Protein AF-A0A2G6AV34-F1 (afdb_monomer_lite)

Structure (mmCIF, N/CA/C/O backbone):
data_AF-A0A2G6AV34-F1
#
_entry.id   AF-A0A2G6AV34-F1
#
loop_
_atom_site.group_PDB
_atom_site.id
_atom_site.type_symbol
_atom_site.label_atom_id
_atom_site.label_alt_id
_atom_site.label_comp_id
_atom_site.label_asym_id
_atom_site.label_entity_id
_atom_site.label_seq_id
_atom_site.pdbx_PDB_ins_code
_atom_site.Cartn_x
_atom_site.Cartn_y
_atom_site.Cartn_z
_atom_site.occupancy
_atom_site.B_iso_or_equiv
_atom_site.auth_seq_id
_atom_site.auth_comp_id
_atom_site.auth_asym_id
_atom_site.auth_atom_id
_atom_site.pdbx_PDB_model_num
ATOM 1 N N . MET A 1 1 ? -9.866 -8.003 13.523 1.00 79.81 1 MET A N 1
ATOM 2 C CA . MET A 1 1 ? -8.906 -7.618 12.464 1.00 79.81 1 MET A CA 1
ATOM 3 C C . MET A 1 1 ? -9.581 -6.581 11.592 1.00 79.81 1 MET A C 1
ATOM 5 O O . MET A 1 1 ? -10.802 -6.598 11.537 1.00 79.81 1 MET A O 1
ATOM 9 N N . ASN A 1 2 ? -8.828 -5.674 10.974 1.00 81.38 2 ASN A N 1
ATOM 10 C CA . ASN A 1 2 ? -9.374 -4.753 9.981 1.00 81.38 2 ASN A CA 1
ATOM 11 C C . ASN A 1 2 ? -8.941 -5.218 8.590 1.00 81.38 2 ASN A C 1
ATOM 13 O O . ASN A 1 2 ? -7.764 -5.524 8.381 1.00 81.38 2 ASN A O 1
ATOM 17 N N . HIS A 1 3 ? -9.901 -5.259 7.675 1.00 86.50 3 HIS A N 1
ATOM 18 C CA . HIS A 1 3 ? -9.728 -5.737 6.312 1.00 86.50 3 HIS A CA 1
ATOM 19 C C . HIS A 1 3 ? -9.776 -4.541 5.364 1.00 86.50 3 HIS A C 1
ATOM 21 O O . HIS A 1 3 ? -10.640 -3.672 5.502 1.00 86.50 3 HIS A O 1
ATOM 27 N N . PHE A 1 4 ? -8.837 -4.473 4.426 1.00 87.81 4 PHE A N 1
ATOM 28 C CA . PHE A 1 4 ? -8.720 -3.349 3.507 1.00 87.81 4 PHE A CA 1
ATOM 29 C C . PHE A 1 4 ? -8.510 -3.826 2.081 1.00 87.81 4 PHE A C 1
ATOM 31 O O . PHE A 1 4 ? -7.733 -4.744 1.816 1.00 87.81 4 PHE A O 1
ATOM 38 N N . TYR A 1 5 ? -9.167 -3.134 1.161 1.00 90.44 5 TYR A N 1
ATOM 39 C CA . TYR A 1 5 ? -8.865 -3.201 -0.255 1.00 90.44 5 TYR A CA 1
ATOM 40 C C . TYR A 1 5 ? -7.994 -2.009 -0.642 1.00 90.44 5 TYR A C 1
ATOM 42 O O . TYR A 1 5 ? -8.332 -0.867 -0.326 1.00 90.44 5 TYR A O 1
ATOM 50 N N . VAL A 1 6 ? -6.880 -2.267 -1.325 1.00 90.19 6 VAL A N 1
ATOM 51 C CA . VAL A 1 6 ? -5.920 -1.235 -1.722 1.00 90.19 6 VAL A CA 1
ATOM 52 C C . VAL A 1 6 ? -5.626 -1.331 -3.211 1.00 90.19 6 VAL A C 1
ATOM 54 O O . VAL A 1 6 ? -5.235 -2.385 -3.705 1.00 90.19 6 VAL A O 1
ATOM 57 N N . SER A 1 7 ? -5.766 -0.216 -3.927 1.00 90.38 7 SER A N 1
ATOM 58 C CA . SER A 1 7 ? -5.281 -0.086 -5.305 1.00 90.38 7 SER A CA 1
ATOM 59 C C . SER A 1 7 ? -3.962 0.676 -5.327 1.0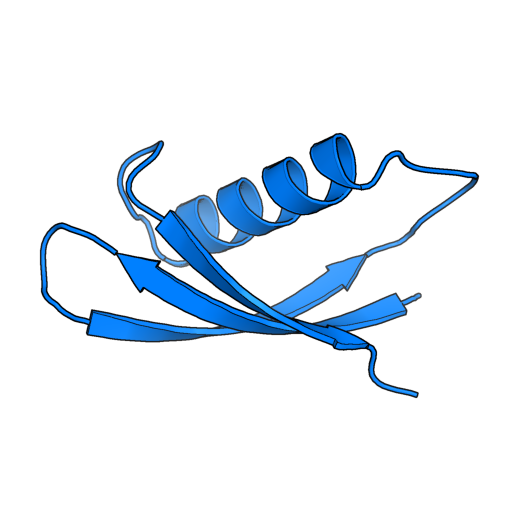0 90.38 7 SER A C 1
ATOM 61 O O . SER A 1 7 ? -3.844 1.723 -4.681 1.00 90.38 7 SER A O 1
ATOM 63 N N . TYR A 1 8 ? -2.995 0.190 -6.097 1.00 89.00 8 TYR A N 1
ATOM 64 C CA . TYR A 1 8 ? -1.658 0.768 -6.181 1.00 89.00 8 TYR A CA 1
ATOM 65 C C . TYR A 1 8 ? -1.108 0.742 -7.611 1.00 89.00 8 TYR A C 1
ATOM 67 O O . TYR A 1 8 ? -1.572 -0.012 -8.469 1.00 89.00 8 TYR A O 1
ATOM 75 N N . ALA A 1 9 ? -0.104 1.576 -7.859 1.00 87.56 9 ALA A N 1
ATOM 76 C CA . ALA A 1 9 ? 0.698 1.597 -9.076 1.00 87.56 9 ALA A CA 1
ATOM 77 C C . ALA A 1 9 ? 2.179 1.409 -8.731 1.00 87.56 9 ALA A C 1
ATOM 79 O O . ALA A 1 9 ? 2.593 1.722 -7.613 1.00 87.56 9 ALA A O 1
ATOM 80 N N . TYR A 1 10 ? 2.973 0.923 -9.685 1.00 85.12 10 TYR A N 1
ATOM 81 C CA . TYR A 1 10 ? 4.429 0.882 -9.552 1.00 85.12 10 TYR A CA 1
ATOM 82 C C . TYR A 1 10 ? 5.162 1.312 -10.826 1.00 85.12 10 TYR A C 1
ATOM 84 O O . TYR A 1 10 ? 4.715 1.035 -11.945 1.00 85.12 10 TYR A O 1
ATOM 92 N N . SER A 1 11 ? 6.270 2.035 -10.627 1.00 69.50 11 SER A N 1
ATOM 93 C CA . SER A 1 11 ? 6.988 2.836 -11.634 1.00 69.50 11 SER A CA 1
ATOM 94 C C . SER A 1 11 ? 7.530 2.035 -12.810 1.00 69.50 11 SER A C 1
ATOM 96 O O . SER A 1 11 ? 7.520 2.515 -13.941 1.00 69.50 11 SER A O 1
ATOM 98 N N . ASP A 1 12 ? 7.961 0.803 -12.567 1.00 63.47 12 ASP A N 1
ATOM 99 C CA . ASP A 1 12 ? 8.831 0.124 -13.525 1.00 63.47 12 ASP A CA 1
ATOM 100 C C . ASP A 1 12 ? 8.057 -0.550 -14.668 1.00 63.47 12 ASP A C 1
ATOM 102 O O . ASP A 1 12 ? 8.669 -1.050 -15.609 1.00 63.47 12 ASP A O 1
ATOM 106 N N . MET A 1 13 ? 6.713 -0.568 -14.625 1.00 54.12 13 MET A N 1
ATOM 107 C CA . MET A 1 13 ? 5.908 -1.264 -15.642 1.00 54.12 13 MET A CA 1
ATOM 108 C C . MET A 1 13 ? 4.579 -0.605 -16.066 1.00 54.12 13 MET A C 1
ATOM 110 O O . MET A 1 13 ? 3.873 -1.219 -16.861 1.00 54.12 13 MET A O 1
ATOM 114 N N . VAL A 1 14 ? 4.193 0.589 -15.585 1.00 63.09 14 VAL A N 1
ATOM 115 C CA . VAL A 1 14 ? 2.827 1.150 -15.814 1.00 63.09 14 VAL A CA 1
ATOM 116 C C . VAL A 1 14 ? 1.751 0.095 -15.501 1.00 63.09 14 VAL A C 1
ATOM 118 O O . VAL A 1 14 ? 0.816 -0.155 -16.259 1.00 63.09 14 VAL A O 1
ATOM 121 N N . LYS A 1 15 ? 1.935 -0.629 -14.396 1.00 71.75 15 LYS A N 1
ATOM 122 C CA . LYS A 1 15 ? 1.025 -1.697 -13.986 1.00 71.75 15 LYS A CA 1
ATOM 123 C C . LYS A 1 15 ? 0.227 -1.238 -12.780 1.00 71.75 15 LYS A C 1
ATOM 125 O O . LYS A 1 15 ? 0.782 -0.750 -11.796 1.00 71.75 15 LYS A O 1
ATOM 130 N N . HIS A 1 16 ? -1.082 -1.425 -12.879 1.00 79.06 16 HIS A N 1
ATOM 131 C CA . HIS A 1 16 ? -2.011 -1.259 -11.773 1.00 79.06 16 HIS A CA 1
ATOM 132 C C . HIS A 1 16 ? -2.174 -2.600 -11.063 1.00 79.06 16 HIS A C 1
ATOM 134 O O . HIS A 1 16 ? -2.337 -3.638 -11.708 1.00 79.06 16 HIS A O 1
ATOM 140 N N . GLY A 1 17 ? -2.093 -2.573 -9.738 1.00 80.75 17 GLY A N 1
ATOM 141 C CA . GLY A 1 17 ? -2.290 -3.730 -8.882 1.00 80.75 17 GLY A CA 1
ATOM 142 C C . GLY A 1 17 ? -3.374 -3.474 -7.845 1.00 80.75 17 GLY A C 1
ATOM 143 O O . GLY A 1 17 ? -3.654 -2.332 -7.471 1.00 80.75 17 GLY A O 1
ATOM 144 N N . TYR A 1 18 ? -3.968 -4.564 -7.375 1.00 83.75 18 TYR A N 1
ATOM 145 C CA . TYR A 1 18 ? -4.928 -4.558 -6.283 1.00 83.75 18 TYR A CA 1
ATOM 146 C C . TYR A 1 18 ? -4.446 -5.531 -5.213 1.00 83.75 18 TYR A C 1
ATOM 148 O O . TYR A 1 18 ? -4.096 -6.670 -5.521 1.00 83.75 18 TYR A O 1
ATOM 156 N N . GLY A 1 19 ? -4.392 -5.066 -3.970 1.00 80.56 19 GLY A N 1
ATOM 157 C CA . GLY A 1 19 ? -3.956 -5.835 -2.814 1.00 80.56 19 GLY A CA 1
ATOM 158 C C . GLY A 1 19 ? -5.057 -5.884 -1.766 1.00 80.56 19 GLY A C 1
ATOM 159 O O . GLY A 1 19 ? -5.669 -4.865 -1.448 1.00 80.56 19 GLY A O 1
ATOM 160 N N . TYR A 1 20 ? -5.298 -7.073 -1.227 1.00 84.62 20 TYR A N 1
ATOM 161 C CA . TYR A 1 20 ? -6.103 -7.247 -0.027 1.00 84.62 20 TYR A CA 1
ATOM 162 C C . TYR A 1 20 ? -5.166 -7.331 1.174 1.00 84.62 20 TYR A C 1
ATOM 164 O O . TYR A 1 20 ? -4.230 -8.131 1.176 1.00 84.62 20 TYR A O 1
ATOM 172 N N . LEU A 1 21 ? -5.397 -6.480 2.170 1.00 83.94 21 LEU A N 1
ATOM 173 C CA . LEU A 1 21 ? -4.521 -6.342 3.325 1.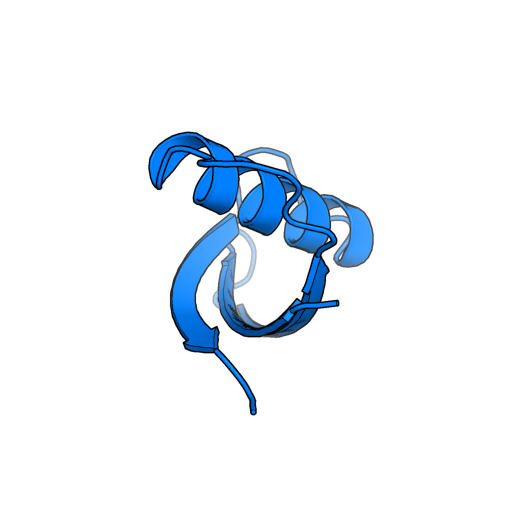00 83.94 21 LEU A CA 1
ATOM 174 C C . LEU A 1 21 ? -5.301 -6.520 4.623 1.00 83.94 21 LEU A C 1
ATOM 176 O O . LEU A 1 21 ? -6.362 -5.926 4.822 1.00 83.94 21 LEU A O 1
ATOM 180 N N . GLU A 1 22 ? -4.726 -7.307 5.529 1.00 84.19 22 GLU A N 1
ATOM 181 C CA . GLU A 1 22 ? -5.259 -7.525 6.869 1.00 84.19 22 GLU A CA 1
ATOM 182 C C . GLU A 1 22 ?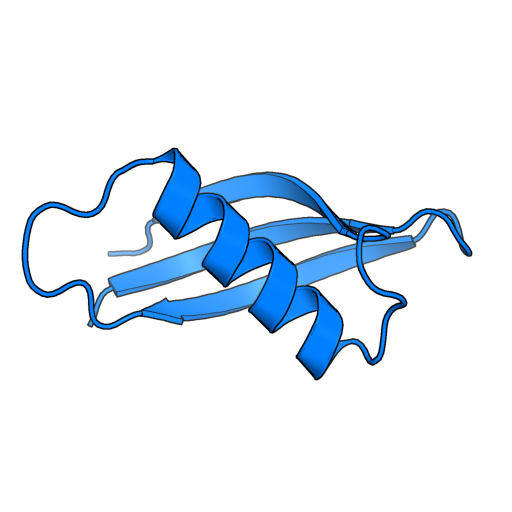 -4.309 -6.931 7.903 1.00 84.19 22 GLU A C 1
ATOM 184 O O . GLU A 1 22 ? -3.138 -7.307 7.994 1.00 84.19 22 GLU A O 1
ATOM 189 N N . PHE A 1 23 ? -4.824 -6.008 8.714 1.00 76.81 23 PHE A N 1
ATOM 190 C CA . PHE A 1 23 ? -4.057 -5.394 9.791 1.00 76.81 23 PHE A CA 1
ATOM 191 C C . PHE A 1 23 ? -4.744 -5.607 11.138 1.00 76.81 23 PHE A C 1
ATOM 193 O O . PHE A 1 23 ? -5.940 -5.355 11.322 1.00 76.81 23 PHE A O 1
ATOM 200 N N . LYS A 1 24 ? -3.950 -6.004 12.133 1.00 74.88 24 LYS A N 1
ATOM 201 C CA . LYS A 1 24 ? -4.279 -5.760 13.538 1.00 74.88 24 LYS A CA 1
ATOM 202 C C . LYS A 1 24 ? -3.816 -4.344 13.871 1.00 74.88 24 LYS A C 1
ATOM 204 O O . LYS A 1 24 ? -2.620 -4.093 13.989 1.00 74.88 24 LYS A O 1
ATOM 209 N N . THR A 1 25 ? -4.754 -3.408 13.951 1.00 68.12 25 THR A N 1
ATOM 210 C CA . THR A 1 25 ? -4.493 -2.069 14.490 1.00 68.12 25 THR A CA 1
ATOM 211 C C . THR A 1 25 ? -4.854 -2.102 15.971 1.00 68.12 25 THR A C 1
ATOM 213 O O . THR A 1 25 ? -6.032 -2.067 16.322 1.00 68.12 25 THR A O 1
ATOM 216 N N . GLU A 1 26 ? -3.853 -2.250 16.833 1.00 62.09 26 GLU A N 1
ATOM 217 C CA . GLU A 1 26 ? -4.003 -2.061 18.276 1.00 62.09 26 GLU A CA 1
ATOM 218 C C . GLU A 1 26 ? -3.614 -0.607 18.588 1.00 62.09 26 GLU A C 1
ATOM 220 O O . GLU A 1 26 ? -2.486 -0.199 18.321 1.00 62.09 26 GLU A O 1
ATOM 225 N N . GLY A 1 27 ? -4.563 0.195 19.084 1.00 65.31 27 GLY A N 1
ATOM 226 C CA . GLY A 1 27 ? -4.352 1.616 19.399 1.00 65.31 27 GLY A CA 1
ATOM 227 C C . GLY A 1 27 ? -4.540 2.595 18.227 1.00 65.31 27 GLY A C 1
ATOM 228 O O . GLY A 1 27 ? -4.895 2.212 17.111 1.00 65.31 27 GLY A O 1
ATOM 229 N N . GLN A 1 28 ? -4.337 3.888 18.509 1.00 61.69 28 GLN A N 1
ATOM 230 C CA . GLN A 1 28 ? -4.338 4.955 17.503 1.00 61.69 28 GLN A CA 1
ATOM 231 C C . GLN A 1 28 ? -3.007 4.925 16.737 1.00 61.69 28 GLN A C 1
ATOM 233 O O . GLN A 1 28 ? -1.974 5.339 17.256 1.00 61.69 28 GLN A O 1
ATOM 238 N N . MET A 1 29 ? -3.025 4.398 15.514 1.00 71.94 29 MET A N 1
ATOM 239 C CA . MET A 1 29 ? -1.915 4.520 14.565 1.00 71.94 29 MET A CA 1
ATOM 240 C C . MET A 1 29 ? -2.097 5.817 13.773 1.00 71.94 29 MET A C 1
ATOM 242 O O . MET A 1 29 ? -3.223 6.129 13.390 1.00 71.94 29 MET A O 1
ATOM 246 N N . SER A 1 30 ? -1.020 6.567 13.532 1.00 78.06 30 SER A N 1
ATOM 247 C CA . SER A 1 30 ? -1.084 7.729 12.642 1.00 78.06 30 SER A CA 1
ATOM 248 C C . SER A 1 30 ? -1.331 7.290 11.197 1.00 78.06 30 SER A C 1
ATOM 250 O O . SER A 1 30 ? -0.881 6.219 10.776 1.00 78.06 30 SER A O 1
ATOM 252 N N . ASP A 1 31 ? -2.007 8.140 10.424 1.00 76.25 31 ASP A N 1
ATOM 253 C CA . ASP A 1 31 ? -2.305 7.875 9.011 1.00 76.25 31 ASP A CA 1
ATOM 254 C C . ASP A 1 31 ? -1.025 7.628 8.190 1.00 76.25 31 ASP A C 1
ATOM 256 O O . ASP A 1 31 ? -0.990 6.749 7.328 1.00 76.25 31 ASP A O 1
ATOM 260 N N . GLU A 1 32 ? 0.061 8.342 8.508 1.00 80.12 32 GLU A N 1
ATOM 261 C CA . GLU A 1 32 ? 1.378 8.173 7.881 1.00 80.12 32 GLU A CA 1
ATOM 262 C C . GLU A 1 32 ? 1.968 6.776 8.143 1.00 80.12 32 GLU A C 1
ATOM 264 O O . GLU A 1 32 ? 2.356 6.077 7.204 1.00 80.12 32 GLU A O 1
ATOM 269 N N . GLY A 1 33 ? 1.938 6.306 9.396 1.00 83.75 33 GLY A N 1
ATOM 270 C CA . GLY A 1 33 ? 2.450 4.980 9.759 1.00 83.75 33 GLY A CA 1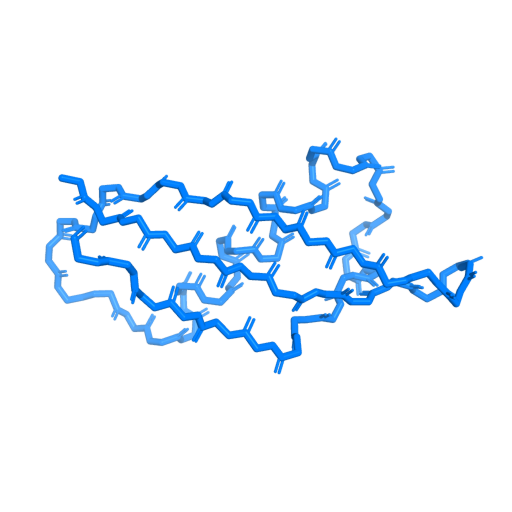
ATOM 271 C C . GLY A 1 33 ? 1.625 3.829 9.172 1.00 83.75 33 GLY A C 1
ATOM 272 O O . GLY A 1 33 ? 2.166 2.766 8.851 1.00 83.75 33 GLY A O 1
ATOM 273 N N . PHE A 1 34 ? 0.319 4.037 8.987 1.00 84.69 34 PHE A N 1
ATOM 274 C CA . PHE A 1 34 ? -0.537 3.087 8.281 1.00 84.69 34 PHE A CA 1
ATOM 275 C C . PHE A 1 34 ? -0.163 2.994 6.794 1.00 84.69 34 PHE A C 1
ATOM 277 O O . PHE A 1 34 ? 0.027 1.888 6.279 1.00 84.69 34 PHE A O 1
ATOM 284 N N . MET A 1 35 ? 0.011 4.134 6.121 1.00 84.12 35 MET A N 1
ATOM 285 C CA . MET A 1 35 ? 0.383 4.184 4.703 1.00 84.12 35 MET A CA 1
ATOM 286 C C . MET A 1 35 ? 1.735 3.523 4.420 1.00 84.12 35 MET A C 1
ATOM 288 O O . MET A 1 35 ? 1.857 2.776 3.447 1.00 84.12 35 MET A O 1
ATOM 292 N N . ASP A 1 36 ? 2.732 3.722 5.281 1.00 88.00 36 ASP A N 1
ATOM 293 C CA . ASP A 1 36 ? 4.044 3.081 5.127 1.00 88.00 36 ASP A CA 1
ATOM 294 C C . ASP A 1 36 ? 3.974 1.561 5.266 1.00 88.00 36 ASP A C 1
ATOM 296 O O . ASP A 1 36 ? 4.570 0.826 4.474 1.00 88.00 36 ASP A O 1
ATOM 300 N N . ARG A 1 37 ? 3.174 1.060 6.215 1.00 87.19 37 ARG A N 1
ATOM 301 C CA . ARG A 1 37 ? 2.909 -0.380 6.340 1.00 87.19 37 ARG A CA 1
ATOM 302 C C . ARG A 1 37 ? 2.232 -0.952 5.100 1.00 87.19 37 ARG A C 1
ATOM 304 O O . ARG A 1 37 ? 2.597 -2.046 4.671 1.00 87.19 37 ARG A O 1
ATOM 311 N N . VAL A 1 38 ? 1.263 -0.234 4.534 1.00 88.75 38 VAL A N 1
ATOM 312 C CA . VAL A 1 38 ? 0.567 -0.631 3.303 1.00 88.75 38 VAL A CA 1
ATOM 313 C C . VAL A 1 38 ? 1.551 -0.717 2.134 1.00 88.75 38 VAL A C 1
ATOM 315 O O . VAL A 1 38 ? 1.619 -1.759 1.481 1.00 88.75 38 VAL A O 1
ATOM 318 N N . ARG A 1 39 ? 2.355 0.333 1.906 1.00 88.56 39 ARG A N 1
ATOM 319 C CA . ARG A 1 39 ? 3.369 0.367 0.836 1.00 88.56 39 ARG A CA 1
ATOM 320 C C . ARG A 1 39 ? 4.358 -0.783 0.964 1.00 88.56 39 ARG A C 1
ATOM 322 O O . ARG A 1 39 ? 4.574 -1.499 -0.011 1.00 88.56 39 ARG A O 1
ATOM 329 N N . LYS A 1 40 ? 4.899 -0.994 2.167 1.00 88.25 40 LYS A N 1
ATOM 330 C CA . LYS A 1 40 ? 5.868 -2.059 2.434 1.00 88.25 40 LYS A CA 1
ATOM 331 C C . LYS A 1 40 ? 5.283 -3.444 2.167 1.00 88.25 40 LYS A C 1
ATOM 333 O O . LYS A 1 40 ? 5.898 -4.239 1.473 1.00 88.25 40 LYS A O 1
ATOM 338 N N . ASN A 1 41 ? 4.073 -3.718 2.655 1.00 88.75 41 ASN A N 1
ATOM 339 C CA . ASN A 1 41 ? 3.434 -5.019 2.459 1.00 88.75 41 ASN A CA 1
ATOM 340 C C . ASN A 1 41 ? 3.179 -5.323 0.970 1.00 88.75 41 ASN A C 1
ATOM 342 O O . ASN A 1 41 ? 3.440 -6.433 0.508 1.00 88.75 41 ASN A O 1
ATOM 346 N N . ILE A 1 42 ? 2.714 -4.326 0.210 1.00 87.94 42 ILE A N 1
ATOM 347 C CA . ILE A 1 42 ? 2.522 -4.447 -1.240 1.00 87.94 42 ILE A CA 1
ATOM 348 C C . ILE A 1 42 ? 3.862 -4.665 -1.953 1.00 87.94 42 ILE A C 1
ATOM 350 O O . ILE A 1 42 ? 3.950 -5.534 -2.822 1.00 87.94 42 ILE A O 1
ATOM 354 N N . GLY A 1 43 ? 4.891 -3.896 -1.585 1.00 87.31 43 GLY A N 1
ATOM 355 C CA . GLY A 1 43 ? 6.236 -4.018 -2.142 1.00 87.31 43 GLY A CA 1
ATOM 356 C C . GLY A 1 43 ? 6.826 -5.409 -1.918 1.00 87.31 43 GLY A C 1
ATOM 357 O O . GLY A 1 43 ? 7.218 -6.070 -2.880 1.00 87.31 43 GLY A O 1
ATOM 358 N N . ASP A 1 44 ? 6.780 -5.894 -0.676 1.00 87.25 44 ASP A N 1
ATOM 359 C CA . ASP A 1 44 ? 7.296 -7.205 -0.278 1.00 87.25 44 ASP A CA 1
ATOM 360 C C . ASP A 1 44 ? 6.567 -8.349 -1.013 1.00 87.25 44 ASP A C 1
ATOM 362 O O . ASP A 1 44 ? 7.209 -9.236 -1.581 1.00 87.25 44 ASP A O 1
ATOM 366 N N . ASN A 1 45 ? 5.228 -8.320 -1.071 1.00 83.62 45 ASN A N 1
ATOM 367 C CA . ASN A 1 45 ? 4.436 -9.355 -1.752 1.00 83.62 45 ASN A CA 1
ATOM 368 C C . ASN A 1 45 ? 4.600 -9.329 -3.274 1.00 83.62 45 ASN A C 1
ATOM 370 O O . ASN A 1 45 ? 4.680 -10.377 -3.918 1.00 83.62 45 ASN A O 1
ATOM 374 N N . GLY A 1 46 ? 4.652 -8.132 -3.858 1.00 79.75 46 GLY A N 1
ATOM 375 C CA . GLY A 1 46 ? 4.853 -7.948 -5.290 1.00 79.75 46 GLY A CA 1
ATOM 376 C C . GLY A 1 46 ? 6.301 -8.146 -5.738 1.00 79.75 46 GLY A C 1
ATOM 377 O O . GLY A 1 46 ? 6.550 -8.119 -6.942 1.00 79.75 46 GLY A O 1
ATOM 378 N N . LYS A 1 47 ? 7.243 -8.335 -4.797 1.00 85.25 47 LYS A N 1
ATOM 379 C CA . LYS A 1 47 ? 8.697 -8.299 -5.036 1.00 85.25 47 LYS A CA 1
ATOM 380 C C . LYS A 1 47 ? 9.105 -7.049 -5.821 1.00 85.25 47 LYS A C 1
ATOM 382 O O . LYS A 1 47 ? 9.892 -7.122 -6.764 1.00 85.25 47 LYS A O 1
ATOM 387 N N . LEU A 1 48 ? 8.503 -5.919 -5.464 1.00 83.00 48 LEU A N 1
ATOM 388 C CA . LEU A 1 48 ? 8.723 -4.634 -6.114 1.00 83.00 48 LEU A CA 1
ATOM 389 C C . LEU A 1 48 ? 9.884 -3.901 -5.428 1.00 83.00 48 LEU A C 1
ATOM 391 O O . LEU A 1 48 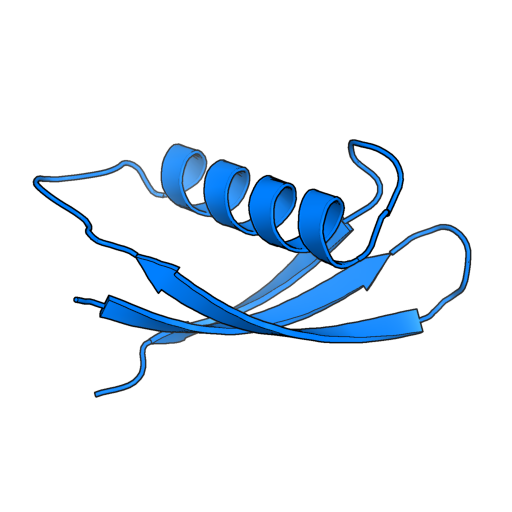? 10.075 -4.074 -4.222 1.00 83.00 48 LEU A O 1
ATOM 395 N N . PRO A 1 49 ? 10.651 -3.076 -6.160 1.00 82.69 49 PRO A N 1
ATOM 396 C CA . PRO A 1 49 ? 11.698 -2.258 -5.560 1.00 82.69 49 PRO A CA 1
ATOM 397 C C . PRO A 1 49 ? 11.151 -1.350 -4.458 1.00 82.69 49 PRO A C 1
ATOM 399 O O . PRO A 1 49 ? 10.017 -0.866 -4.542 1.00 82.69 49 PRO A O 1
ATOM 402 N N . ASP A 1 50 ? 11.967 -1.087 -3.442 1.00 80.88 50 ASP A N 1
ATOM 403 C CA . ASP A 1 50 ? 11.574 -0.179 -2.369 1.00 80.88 50 ASP A CA 1
ATOM 404 C C . ASP A 1 50 ? 11.278 1.225 -2.920 1.00 80.88 50 ASP A C 1
ATOM 406 O O . ASP A 1 50 ? 11.910 1.690 -3.869 1.00 80.88 50 ASP A O 1
ATOM 410 N N . GLY A 1 51 ? 10.253 1.875 -2.372 1.00 79.31 51 GLY A N 1
ATOM 411 C CA . GLY A 1 51 ? 9.769 3.175 -2.848 1.00 79.31 51 GLY A CA 1
ATOM 412 C C . GLY A 1 51 ? 9.078 3.179 -4.222 1.00 79.31 51 GLY A C 1
ATOM 413 O O . GLY A 1 51 ? 8.559 4.218 -4.621 1.00 79.31 51 GLY A O 1
ATOM 414 N N . SER A 1 52 ? 9.003 2.049 -4.940 1.00 84.88 52 SER A N 1
ATOM 415 C CA . SER A 1 52 ? 8.347 1.992 -6.262 1.00 84.88 52 SER A CA 1
ATOM 416 C C . SER A 1 52 ? 6.816 1.971 -6.194 1.00 84.88 52 SER A C 1
ATOM 418 O O . SER A 1 52 ? 6.156 2.193 -7.207 1.00 84.88 52 SER A O 1
ATOM 420 N N . VAL A 1 53 ? 6.235 1.710 -5.018 1.00 88.50 53 VAL A N 1
ATOM 421 C CA . VAL A 1 53 ? 4.787 1.557 -4.827 1.00 88.50 53 VAL A CA 1
ATOM 422 C C . VAL A 1 53 ? 4.131 2.894 -4.496 1.00 88.50 53 VAL A C 1
ATOM 424 O O . VAL A 1 53 ? 4.340 3.469 -3.429 1.00 88.50 53 VAL A O 1
ATOM 427 N N . THR A 1 54 ? 3.236 3.340 -5.374 1.00 88.69 54 THR A N 1
ATOM 428 C CA . THR A 1 54 ? 2.324 4.458 -5.114 1.00 88.69 54 THR A CA 1
ATOM 429 C C . THR A 1 54 ? 0.941 3.918 -4.768 1.00 88.69 54 THR A C 1
ATOM 431 O O . THR A 1 54 ? 0.293 3.277 -5.595 1.00 88.69 54 THR A O 1
ATOM 434 N N . VAL A 1 55 ? 0.466 4.181 -3.551 1.00 88.06 55 VAL A N 1
ATOM 435 C CA . VAL A 1 55 ? -0.906 3.844 -3.140 1.00 88.06 55 VAL A CA 1
ATOM 436 C C . VAL A 1 55 ? -1.866 4.884 -3.708 1.00 88.06 55 VAL A C 1
ATOM 438 O O . VAL A 1 55 ? -1.668 6.078 -3.502 1.00 88.06 55 VAL A O 1
ATOM 441 N N . LEU A 1 56 ? -2.900 4.431 -4.420 1.00 89.06 56 LEU A N 1
ATOM 442 C CA . LEU A 1 56 ? -3.876 5.304 -5.078 1.00 89.06 56 LEU A CA 1
ATOM 443 C C . LEU A 1 56 ? -5.162 5.458 -4.261 1.00 89.06 56 LEU A C 1
ATOM 445 O O . LEU A 1 56 ? -5.712 6.551 -4.180 1.00 89.06 56 LEU A O 1
ATOM 449 N N . ASN A 1 57 ? -5.658 4.362 -3.679 1.00 89.31 57 ASN A N 1
ATOM 450 C CA . ASN A 1 57 ? -6.903 4.350 -2.913 1.00 89.31 57 ASN A CA 1
ATOM 451 C C . ASN A 1 57 ? -6.894 3.222 -1.874 1.00 89.31 57 ASN A C 1
ATOM 453 O O . ASN A 1 57 ? -6.324 2.155 -2.125 1.00 89.31 57 ASN A O 1
ATOM 457 N N . ILE A 1 58 ? -7.555 3.454 -0.738 1.00 88.50 58 ILE A N 1
ATOM 458 C CA . ILE A 1 58 ? -7.735 2.493 0.353 1.00 88.50 58 ILE A CA 1
ATOM 459 C C . ILE A 1 58 ? -9.202 2.497 0.773 1.00 88.50 58 ILE A C 1
ATOM 461 O O . ILE A 1 58 ? -9.757 3.536 1.120 1.00 88.50 58 ILE A O 1
ATOM 465 N N . ILE A 1 59 ? -9.812 1.316 0.795 1.00 89.06 59 ILE A N 1
ATOM 466 C CA . ILE A 1 59 ? -11.193 1.114 1.230 1.00 89.06 59 ILE A CA 1
ATOM 467 C C . ILE A 1 59 ? -11.185 0.146 2.408 1.00 89.06 59 ILE A C 1
ATOM 469 O O . ILE A 1 59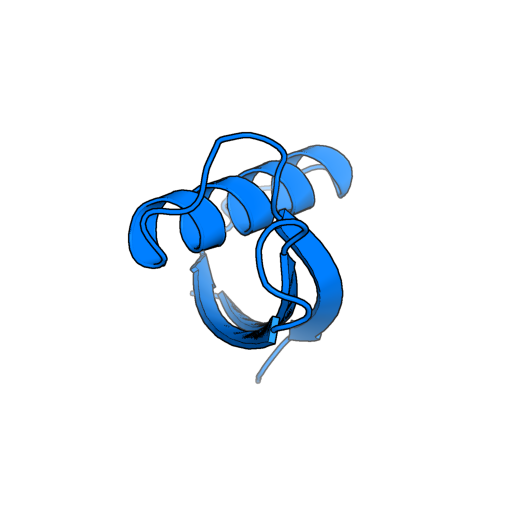 ? -10.686 -0.974 2.295 1.00 89.06 59 ILE A O 1
ATOM 473 N N . LYS A 1 60 ? -11.752 0.568 3.540 1.00 87.38 60 LYS A N 1
ATOM 474 C CA . LYS A 1 60 ? -12.004 -0.322 4.676 1.00 87.38 60 LYS A CA 1
ATOM 475 C C . LYS A 1 60 ? -13.220 -1.198 4.376 1.00 87.38 60 LYS A C 1
ATOM 477 O O . LYS A 1 60 ? -14.258 -0.688 3.963 1.00 87.38 60 LYS A O 1
ATOM 482 N N . LEU A 1 61 ? -13.077 -2.499 4.590 1.00 84.12 61 LEU A N 1
ATOM 483 C CA . LEU A 1 61 ? -14.141 -3.486 4.437 1.00 84.12 61 LEU A CA 1
ATOM 484 C C . LEU A 1 61 ? -14.790 -3.748 5.807 1.00 84.12 61 LEU A C 1
ATOM 486 O O . LEU A 1 61 ? -14.106 -3.674 6.834 1.00 84.12 61 LEU A O 1
ATOM 490 N N . ASN A 1 62 ? -16.102 -4.003 5.807 1.00 82.06 62 ASN A N 1
ATOM 491 C CA . ASN A 1 62 ? -16.881 -4.330 7.008 1.00 82.06 62 ASN A CA 1
ATOM 492 C C . ASN A 1 62 ? -16.714 -5.791 7.418 1.00 82.06 62 ASN A C 1
ATOM 494 O O . ASN A 1 62 ? -16.660 -6.645 6.505 1.00 82.06 62 ASN A O 1
#

Sequence (62 aa):
MNHFYVSYAYSDMVKHGYGYLEFKTEGQMSDEGFMDRVRKNIGDNGKLPDGSVTVLNIIKLN

Foldseek 3Di:
DWWKWWWKAFDPPRDIDIDIDDDDDDDDDDPVRVVVVVQVVCCVVVVHDPPRIDTDDMDIDD

pLDDT: mean 81.63, std 8.39, range [54.12, 90.44]

Secondary structure (DSSP, 8-state):
-EEEEEEEEETTTTEEEEEEEEE---S---HHHHHHHHHHHHHHHHTPPTT-EEEEEEEEE-

Radius of gyration: 11.58 Å; chains: 1; bounding box: 29×18×35 Å